Protein AF-0000000085066794 (afdb_homodimer)

Secondary structure (DSSP, 8-state):
--HHHHHHHHHHHHHHHHHHHHHHHHHHHHHHHHHHHHHHHHHHHHHHHHHHHHS-------THHHHTT-/--HHHHHHHHHHHHHHHHHHHHHHHHHHHHHHHHHHHHHHHHHHHHHHHHHHHHS-------THHHHTT-

Organism: Acidithiobacillus ferrooxidans (strain ATCC 23270 / DSM 14882 / CIP 104768 / NCIMB 8455) (NCBI:txid243159)

Foldseek 3Di:
DDPVVVVVVVVVVVVVVVVVVVVVVVVVVVVVVVVVVVVVVVVVVVVVVVVVVPDPPPPCPDPVVVVVVD/DDPVVVVVVVVVVVVVVVVVVVVVVVVVVVVVVVVVVVVVVVVVVVVVVVVVVPDPPPPCPDPVVVVVVD

Sequence (140 aa):
MAITDKMWDALTTVIKMNDKVEALAGTAKSQQEKIENLTGRVIRLETALEIALSRPVTTRTDAAQLELKDMAITDKMWDALTTVIKMNDKVEALAGTAKSQQEKIENLTGRVIRLETALEIALSRPVTTRTDAAQLELKD

Radius of gyration: 32.48 Å; Cα contacts (8 Å, |Δi|>4): 97; chains: 2; bounding box: 27×100×51 Å

Solvent-accessible surface area (backbone atoms only — not comparable to full-atom values): 7718 Å² total; per-residue (Å²): 130,59,74,65,55,58,49,54,51,49,53,53,49,37,54,55,42,51,53,49,36,54,52,37,51,51,48,40,52,53,47,48,53,50,40,53,54,42,50,53,50,40,54,52,40,50,52,52,34,53,57,53,69,67,54,75,69,5,56,63,74,70,69,61,67,64,57,70,70,108,129,59,74,64,56,58,50,56,52,49,53,53,49,39,55,56,41,48,52,50,36,54,52,38,51,52,48,41,52,53,48,50,53,50,41,53,52,41,49,51,50,41,53,52,41,51,51,52,35,53,56,52,70,66,54,76,70,5,57,64,71,70,69,61,67,63,57,71,71,106

Structure (mmCIF, N/CA/C/O backbone):
data_AF-0000000085066794-model_v1
#
loop_
_entity.id
_entity.type
_entity.pdbx_description
1 polymer 'Uncharacterized protein'
#
loop_
_atom_site.group_PDB
_atom_site.id
_atom_site.type_symbol
_atom_site.label_atom_id
_atom_site.label_alt_id
_atom_site.label_comp_id
_atom_site.label_asym_id
_atom_site.label_entity_id
_atom_site.label_seq_id
_atom_site.pdbx_PDB_ins_code
_atom_site.Cartn_x
_atom_site.Cartn_y
_atom_site.Cartn_z
_atom_site.occupancy
_atom_site.B_iso_or_equiv
_atom_site.auth_seq_id
_atom_site.auth_comp_id
_atom_site.auth_asym_id
_atom_site.auth_atom_id
_atom_site.pdbx_PDB_model_num
ATOM 1 N N . MET A 1 1 ? -9.602 -42.938 -16.109 1 59.38 1 MET A N 1
ATOM 2 C CA . MET A 1 1 ? -9.242 -41.875 -17.031 1 59.38 1 MET A CA 1
ATOM 3 C C . MET A 1 1 ? -7.746 -41.875 -17.312 1 59.38 1 MET A C 1
ATOM 5 O O . MET A 1 1 ? -6.938 -42.125 -16.422 1 59.38 1 MET A O 1
ATOM 9 N N . ALA A 1 2 ? -7.277 -42.219 -18.609 1 75.12 2 ALA A N 1
ATOM 10 C CA . ALA A 1 2 ? -5.934 -42.656 -18.969 1 75.12 2 ALA A CA 1
ATOM 11 C C . ALA A 1 2 ? -4.883 -41.656 -18.453 1 75.12 2 ALA A C 1
ATOM 13 O O . ALA A 1 2 ? -5.195 -40.531 -18.156 1 75.12 2 ALA A O 1
ATOM 14 N N . ILE A 1 3 ? -3.848 -42.156 -18.094 1 72.81 3 ILE A N 1
ATOM 15 C CA . ILE A 1 3 ? -2.639 -41.469 -17.656 1 72.81 3 ILE A CA 1
ATOM 16 C C . ILE A 1 3 ? -2.424 -40.188 -18.484 1 72.81 3 ILE A C 1
ATOM 18 O O . ILE A 1 3 ? -1.983 -39.188 -17.953 1 72.81 3 ILE A O 1
ATOM 22 N N . THR A 1 4 ? -2.877 -40.188 -19.734 1 76.56 4 THR A N 1
ATOM 23 C CA . THR A 1 4 ? -2.75 -39.062 -20.641 1 76.56 4 THR A CA 1
ATOM 24 C C . THR A 1 4 ? -3.67 -37.906 -20.219 1 76.56 4 THR A C 1
ATOM 26 O O . THR A 1 4 ? -3.287 -36.75 -20.281 1 76.56 4 THR A O 1
ATOM 29 N N . ASP A 1 5 ? -4.855 -38.219 -19.703 1 79.44 5 ASP A N 1
ATOM 30 C CA . ASP A 1 5 ? -5.809 -37.219 -19.266 1 79.44 5 ASP A CA 1
ATOM 31 C C . ASP A 1 5 ? -5.281 -36.469 -18.031 1 79.44 5 ASP A C 1
ATOM 33 O O . ASP A 1 5 ? -5.426 -35.25 -17.938 1 79.44 5 ASP A O 1
ATOM 37 N N . LYS A 1 6 ? -4.695 -37.188 -17.188 1 77.31 6 LYS A N 1
ATOM 38 C CA . LYS A 1 6 ? -4.156 -36.594 -15.953 1 77.31 6 LYS A CA 1
ATOM 39 C C . LYS A 1 6 ? -2.99 -35.656 -16.266 1 77.31 6 LYS A C 1
ATOM 41 O O . LYS A 1 6 ? -2.846 -34.625 -15.617 1 77.31 6 LYS A O 1
ATOM 46 N N . MET A 1 7 ? -2.271 -36.031 -17.281 1 78.5 7 MET A N 1
ATOM 47 C CA . MET A 1 7 ? -1.143 -35.219 -17.703 1 78.5 7 MET A CA 1
ATOM 48 C C . MET A 1 7 ? -1.625 -33.906 -18.328 1 78.5 7 MET A C 1
ATOM 50 O O . MET A 1 7 ? -1.082 -32.844 -18.031 1 78.5 7 MET A O 1
ATOM 54 N N . TRP A 1 8 ? -2.553 -34.062 -19.188 1 82.56 8 TRP A N 1
ATOM 55 C CA . TRP A 1 8 ? -3.139 -32.875 -19.828 1 82.56 8 TRP A CA 1
ATOM 56 C C . TRP A 1 8 ? -3.742 -31.938 -18.797 1 82.56 8 TRP A C 1
ATOM 58 O O . TRP A 1 8 ? -3.592 -30.719 -18.891 1 82.56 8 TRP A O 1
ATOM 68 N N . ASP A 1 9 ? -4.367 -32.406 -17.75 1 83.25 9 ASP A N 1
ATOM 69 C CA . ASP A 1 9 ? -4.949 -31.625 -16.641 1 83.25 9 ASP A CA 1
ATOM 70 C C . ASP A 1 9 ? -3.871 -30.875 -15.875 1 83.25 9 ASP A C 1
ATOM 72 O O . ASP A 1 9 ? -4.062 -29.703 -15.508 1 83.25 9 ASP A O 1
ATOM 76 N N . ALA A 1 10 ? -2.746 -31.531 -15.664 1 82.38 10 ALA A N 1
ATOM 77 C CA . ALA A 1 10 ? -1.636 -30.906 -14.953 1 82.38 10 ALA A CA 1
ATOM 78 C C . ALA A 1 10 ? -1.077 -29.734 -15.734 1 82.38 10 ALA A C 1
ATOM 80 O O . ALA A 1 10 ? -0.814 -28.672 -15.164 1 82.38 10 ALA A O 1
ATOM 81 N N . LEU A 1 11 ? -1.032 -29.891 -16.984 1 82.94 11 LEU A N 1
ATOM 82 C CA . LEU A 1 11 ? -0.525 -28.828 -17.844 1 82.94 11 LEU A CA 1
ATOM 83 C C . LEU A 1 11 ? -1.465 -27.625 -17.844 1 82.94 11 LEU A C 1
ATOM 85 O O . LEU A 1 11 ? -1.017 -26.484 -17.719 1 82.94 11 LEU A O 1
ATOM 89 N N . THR A 1 12 ? -2.691 -27.859 -17.922 1 86.69 12 THR A N 1
ATOM 90 C CA . THR A 1 12 ? -3.701 -26.797 -17.875 1 86.69 12 THR A CA 1
ATOM 91 C C . THR A 1 12 ? -3.652 -26.062 -16.531 1 86.69 12 THR A C 1
ATOM 93 O O . THR A 1 12 ? -3.75 -24.828 -16.5 1 86.69 12 THR A O 1
ATOM 96 N N . THR A 1 13 ? -3.418 -26.812 -15.469 1 85.5 13 THR A N 1
ATOM 97 C CA . THR A 1 13 ? -3.311 -26.219 -14.133 1 85.5 13 THR A CA 1
ATOM 98 C C . THR A 1 13 ? -2.09 -25.312 -14.039 1 85.5 13 THR A C 1
ATOM 100 O O . THR A 1 13 ? -2.166 -24.219 -13.484 1 85.5 13 THR A O 1
ATOM 103 N N . VAL A 1 14 ? -1.022 -25.688 -14.648 1 85.31 14 VAL A N 1
ATOM 104 C CA . VAL A 1 14 ? 0.197 -24.891 -14.648 1 85.31 14 VAL A CA 1
ATOM 105 C C . VAL A 1 14 ? -0.064 -23.547 -15.328 1 85.31 14 VAL A C 1
ATOM 107 O O . VAL A 1 14 ? 0.36 -22.5 -14.836 1 85.31 14 VAL A O 1
ATOM 110 N N . ILE A 1 15 ? -0.751 -23.562 -16.438 1 89.62 15 ILE A N 1
ATOM 111 C CA . ILE A 1 15 ? -1.049 -22.359 -17.188 1 89.62 15 ILE A CA 1
ATOM 112 C C . ILE A 1 15 ? -1.909 -21.406 -16.359 1 89.62 15 ILE A C 1
ATOM 114 O O . ILE A 1 15 ? -1.619 -20.219 -16.266 1 89.62 15 ILE A O 1
ATOM 118 N N . LYS A 1 16 ? -2.902 -22 -15.695 1 91 16 LYS A N 1
ATOM 119 C CA . LYS A 1 16 ? -3.797 -21.203 -14.867 1 91 16 LYS A CA 1
ATOM 120 C C . LYS A 1 16 ? -3.047 -20.578 -13.688 1 91 16 LYS A C 1
ATOM 122 O O . LYS A 1 16 ? -3.281 -19.422 -13.344 1 91 16 LYS A O 1
ATOM 127 N N . MET A 1 17 ? -2.176 -21.328 -13.133 1 89.19 17 MET A N 1
ATOM 128 C CA . MET A 1 17 ? -1.393 -20.844 -12 1 89.19 17 MET A CA 1
ATOM 129 C C . MET A 1 17 ? -0.421 -19.75 -12.43 1 89.19 17 MET A C 1
ATOM 131 O O . MET A 1 17 ? -0.216 -18.766 -11.711 1 89.19 17 MET A O 1
ATOM 135 N N . ASN A 1 18 ? 0.167 -19.984 -13.531 1 90.56 18 ASN A N 1
ATOM 136 C CA . ASN A 1 18 ? 1.021 -18.938 -14.078 1 90.56 18 ASN A CA 1
ATOM 137 C C . ASN A 1 18 ? 0.258 -17.625 -14.242 1 90.56 18 ASN A C 1
ATOM 139 O O . ASN A 1 18 ? 0.763 -16.562 -13.891 1 90.56 18 ASN A O 1
ATOM 143 N N . ASP A 1 19 ? -0.892 -17.656 -14.758 1 93.06 19 ASP A N 1
ATOM 144 C CA . ASP A 1 19 ? -1.737 -16.484 -14.914 1 93.06 19 ASP A CA 1
ATOM 145 C C . ASP A 1 19 ? -2.008 -15.812 -13.57 1 93.06 19 ASP A C 1
ATOM 147 O O . ASP A 1 19 ? -1.978 -14.586 -13.461 1 93.06 19 ASP A O 1
ATOM 151 N N . LYS A 1 20 ? -2.277 -16.609 -12.57 1 94.19 20 LYS A N 1
ATOM 152 C CA . LYS A 1 20 ? -2.547 -16.109 -11.234 1 94.19 20 LYS A CA 1
ATOM 153 C C . LYS A 1 20 ? -1.312 -15.422 -10.648 1 94.19 20 LYS A C 1
ATOM 155 O O . LYS A 1 20 ? -1.416 -14.352 -10.039 1 94.19 20 LYS A O 1
ATOM 160 N N . VAL A 1 21 ? -0.205 -16 -10.859 1 96.12 21 VAL A N 1
ATOM 161 C CA . VAL A 1 21 ? 1.051 -15.43 -10.391 1 96.12 21 VAL A CA 1
ATOM 162 C C . VAL A 1 21 ? 1.269 -14.062 -11.039 1 96.12 21 VAL A C 1
ATOM 164 O O . VAL A 1 21 ? 1.62 -13.094 -10.359 1 96.12 21 VAL A O 1
ATOM 167 N N . GLU A 1 22 ? 1.096 -13.977 -12.352 1 95.38 22 GLU A N 1
ATOM 168 C CA . GLU A 1 22 ? 1.272 -12.719 -13.07 1 95.38 22 GLU A CA 1
ATOM 169 C C . GLU A 1 22 ? 0.296 -11.656 -12.57 1 95.38 22 GLU A C 1
ATOM 171 O O . GLU A 1 22 ? 0.674 -10.5 -12.375 1 95.38 22 GLU A O 1
ATOM 176 N N . ALA A 1 23 ? -0.908 -11.992 -12.266 1 96.62 23 ALA A N 1
ATOM 177 C CA . ALA A 1 23 ? -1.925 -11.07 -11.773 1 96.62 23 ALA A CA 1
ATOM 178 C C . ALA A 1 23 ? -1.572 -10.562 -10.375 1 96.62 23 ALA A C 1
ATOM 180 O O . ALA A 1 23 ? -1.635 -9.359 -10.109 1 96.62 23 ALA A O 1
ATOM 181 N N . LEU A 1 24 ? -1.125 -11.422 -9.547 1 97.56 24 LEU A N 1
ATOM 182 C CA . LEU A 1 24 ? -0.776 -11.055 -8.18 1 97.56 24 LEU A CA 1
ATOM 183 C C . LEU A 1 24 ? 0.484 -10.195 -8.148 1 97.56 24 LEU A C 1
ATOM 185 O O . LEU A 1 24 ? 0.592 -9.273 -7.34 1 97.56 24 LEU A O 1
ATOM 189 N N . ALA A 1 25 ? 1.355 -10.609 -9.008 1 96.94 25 ALA A N 1
ATOM 190 C CA . ALA A 1 25 ? 2.562 -9.789 -9.117 1 96.94 25 ALA A CA 1
ATOM 191 C C . ALA A 1 25 ? 2.227 -8.367 -9.562 1 96.94 25 ALA A C 1
ATOM 193 O O . ALA A 1 25 ? 2.785 -7.402 -9.039 1 96.94 25 ALA A O 1
ATOM 194 N N . GLY A 1 26 ? 1.38 -8.258 -10.5 1 97.88 26 GLY A N 1
ATOM 195 C CA . GLY A 1 26 ? 0.885 -6.949 -10.898 1 97.88 26 GLY A CA 1
ATOM 196 C C . GLY A 1 26 ? 0.201 -6.199 -9.773 1 97.88 26 GLY A C 1
ATOM 197 O O . GLY A 1 26 ? 0.432 -5 -9.594 1 97.88 26 GLY A O 1
ATOM 198 N N . THR A 1 27 ? -0.599 -6.855 -9.055 1 98.19 27 THR A N 1
ATOM 199 C CA . THR A 1 27 ? -1.276 -6.27 -7.906 1 98.19 27 THR A CA 1
ATOM 200 C C . THR A 1 27 ? -0.264 -5.77 -6.875 1 98.19 27 THR A C 1
ATOM 202 O O . THR A 1 27 ? -0.366 -4.641 -6.395 1 98.19 27 THR A O 1
ATOM 205 N N . ALA A 1 28 ? 0.675 -6.637 -6.582 1 97.88 28 ALA A N 1
ATOM 206 C CA . ALA A 1 28 ? 1.701 -6.273 -5.609 1 97.88 28 ALA A CA 1
ATOM 207 C C . ALA A 1 28 ? 2.443 -5.012 -6.043 1 97.88 28 ALA A C 1
ATOM 209 O O . ALA A 1 28 ? 2.715 -4.129 -5.223 1 97.88 28 ALA A O 1
ATOM 210 N N . LYS A 1 29 ? 2.729 -4.91 -7.262 1 98.25 29 LYS A N 1
ATOM 211 C CA . LYS A 1 29 ? 3.414 -3.736 -7.797 1 98.25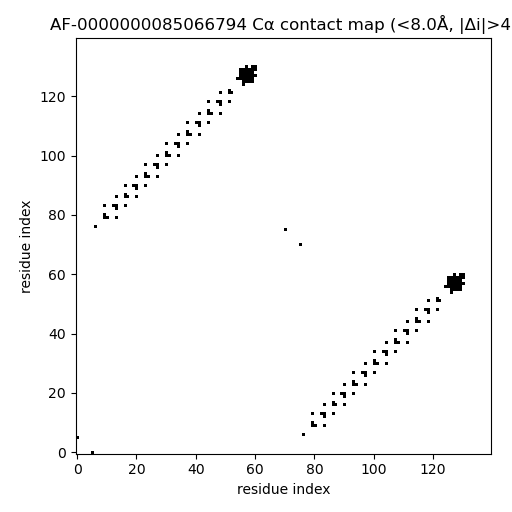 29 LYS A CA 1
ATOM 212 C C . LYS A 1 29 ? 2.553 -2.484 -7.652 1 98.25 29 LYS A C 1
ATOM 214 O O . LYS A 1 29 ? 3.035 -1.438 -7.215 1 98.25 29 LYS A O 1
ATOM 219 N N . SER A 1 30 ? 1.336 -2.549 -7.98 1 98.69 30 SER A N 1
ATOM 220 C CA . SER A 1 30 ? 0.415 -1.42 -7.895 1 98.69 30 SER A CA 1
ATOM 221 C C . SER A 1 30 ? 0.215 -0.978 -6.449 1 98.69 30 SER A C 1
ATOM 223 O O . SER A 1 30 ? 0.165 0.22 -6.16 1 98.69 30 SER A O 1
ATOM 225 N N . GLN A 1 31 ? 0.107 -1.935 -5.598 1 98.75 31 GLN A N 1
ATOM 226 C CA . GLN A 1 31 ? -0.064 -1.619 -4.184 1 98.75 31 GLN A CA 1
ATOM 227 C C . GLN A 1 31 ? 1.188 -0.96 -3.609 1 98.75 31 GLN A C 1
ATOM 229 O O . GLN A 1 31 ? 1.095 -0.051 -2.783 1 98.75 31 GLN A O 1
ATOM 234 N N . GLN A 1 32 ? 2.275 -1.422 -4.055 1 98.69 32 GLN A N 1
ATOM 235 C CA . GLN A 1 32 ? 3.516 -0.78 -3.631 1 98.69 32 GLN A CA 1
ATOM 236 C C . GLN A 1 32 ? 3.557 0.681 -4.07 1 98.69 32 GLN A C 1
ATOM 238 O O . GLN A 1 32 ? 3.988 1.551 -3.309 1 98.69 32 GLN A O 1
ATOM 243 N N . GLU A 1 33 ? 3.211 1.035 -5.238 1 98.81 33 GLU A N 1
ATOM 244 C CA . GLU A 1 33 ? 3.129 2.41 -5.719 1 98.81 33 GLU A CA 1
ATOM 245 C C . GLU A 1 33 ? 2.186 3.244 -4.859 1 98.81 33 GLU A C 1
ATOM 247 O O . GLU A 1 33 ? 2.492 4.391 -4.523 1 98.81 33 GLU A O 1
ATOM 252 N N . LYS A 1 34 ? 1.077 2.678 -4.496 1 98.88 34 LYS A N 1
ATOM 253 C CA . LYS A 1 34 ? 0.116 3.357 -3.631 1 98.88 34 LYS A CA 1
ATOM 254 C C . LYS A 1 34 ? 0.716 3.639 -2.258 1 98.88 34 LYS A C 1
ATOM 256 O O . LYS A 1 34 ? 0.525 4.723 -1.7 1 98.88 34 LYS A O 1
ATOM 261 N N . ILE A 1 35 ? 1.38 2.678 -1.678 1 98.94 35 ILE A N 1
ATOM 262 C CA . ILE A 1 35 ? 2.047 2.84 -0.391 1 98.94 35 ILE A CA 1
ATOM 263 C C . ILE A 1 35 ? 3.035 4.004 -0.466 1 98.94 35 ILE A C 1
ATOM 265 O O . ILE A 1 35 ? 3.082 4.844 0.433 1 98.94 35 ILE A O 1
ATOM 269 N N . GLU A 1 36 ? 3.811 4.039 -1.512 1 98.88 36 GLU A N 1
ATOM 270 C CA . GLU A 1 36 ? 4.797 5.105 -1.676 1 98.88 36 GLU A CA 1
ATOM 271 C C . GLU A 1 36 ? 4.121 6.469 -1.779 1 98.88 36 GLU A C 1
ATOM 273 O O . GLU A 1 36 ? 4.562 7.438 -1.154 1 98.88 36 GLU A O 1
ATOM 278 N N . ASN A 1 37 ? 3.109 6.586 -2.533 1 98.88 37 ASN A N 1
ATOM 279 C CA . ASN A 1 37 ? 2.363 7.832 -2.664 1 98.88 37 ASN A CA 1
ATOM 280 C C . ASN A 1 37 ? 1.785 8.281 -1.325 1 98.88 37 ASN A C 1
ATOM 282 O O . ASN A 1 37 ? 1.913 9.453 -0.949 1 98.88 37 ASN A O 1
ATOM 286 N N . LEU A 1 38 ? 1.229 7.379 -0.582 1 98.88 38 LEU A N 1
ATOM 287 C CA . LEU A 1 38 ? 0.644 7.684 0.72 1 98.88 38 LEU A CA 1
ATOM 288 C C . LEU A 1 38 ? 1.719 8.109 1.713 1 98.88 38 LEU A C 1
ATOM 290 O O . LEU A 1 38 ? 1.508 9.031 2.504 1 98.88 38 LEU A O 1
ATOM 294 N N . THR A 1 39 ? 2.779 7.4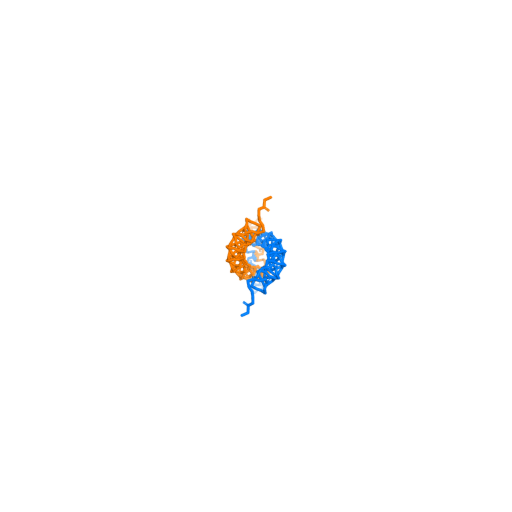45 1.628 1 98.88 39 THR A N 1
ATOM 295 C CA . THR A 1 39 ? 3.895 7.812 2.492 1 98.88 39 THR A CA 1
ATOM 296 C C . THR A 1 39 ? 4.363 9.234 2.197 1 98.88 39 THR A C 1
ATOM 298 O O . THR A 1 39 ? 4.629 10.008 3.117 1 98.88 39 THR A O 1
ATOM 301 N N . GLY A 1 40 ? 4.492 9.586 0.936 1 98.88 40 GLY A N 1
ATOM 302 C CA . GLY A 1 40 ? 4.805 10.953 0.56 1 98.88 40 GLY A CA 1
ATOM 303 C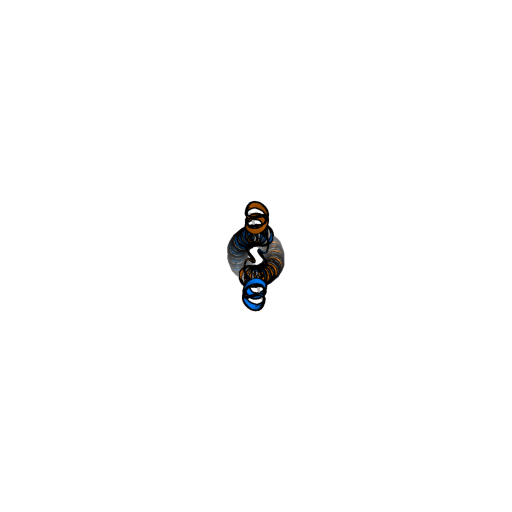 C . GLY A 1 40 ? 3.805 11.961 1.096 1 98.88 40 GLY A C 1
ATOM 304 O O . GLY A 1 40 ? 4.188 13.023 1.589 1 98.88 40 GLY A O 1
ATOM 305 N N . ARG A 1 41 ? 2.594 11.664 1.027 1 98.94 41 ARG A N 1
ATOM 306 C CA . ARG A 1 41 ? 1.545 12.531 1.547 1 98.94 41 ARG A CA 1
ATOM 307 C C . ARG A 1 41 ? 1.671 12.703 3.057 1 98.94 41 ARG A C 1
ATOM 309 O O . ARG A 1 41 ? 1.526 13.812 3.578 1 98.94 41 ARG A O 1
ATOM 316 N N . VAL A 1 42 ? 1.918 11.664 3.752 1 98.88 42 VAL A N 1
ATOM 317 C CA . VAL A 1 42 ? 2.1 11.695 5.199 1 98.88 42 VAL A CA 1
ATOM 318 C C . VAL A 1 42 ? 3.246 12.641 5.559 1 98.88 42 VAL A C 1
ATOM 320 O O . VAL A 1 42 ? 3.09 13.516 6.406 1 98.88 42 VAL A O 1
ATOM 323 N N . ILE A 1 43 ? 4.281 12.531 4.902 1 98.94 43 ILE A N 1
ATOM 324 C CA . ILE A 1 43 ? 5.461 13.344 5.176 1 98.94 43 ILE A CA 1
ATOM 325 C C . ILE A 1 43 ? 5.137 14.82 4.938 1 98.94 43 ILE A C 1
ATOM 327 O O . ILE A 1 43 ? 5.48 15.68 5.754 1 98.94 43 ILE A O 1
ATOM 331 N N . ARG A 1 44 ? 4.512 15.133 3.922 1 98.75 44 ARG A N 1
ATOM 332 C CA . ARG A 1 44 ? 4.141 16.5 3.584 1 98.75 44 ARG A CA 1
ATOM 333 C C . ARG A 1 44 ? 3.172 17.078 4.613 1 98.75 44 ARG A C 1
ATOM 335 O O . ARG A 1 44 ? 3.322 18.219 5.039 1 98.75 44 ARG A O 1
ATOM 342 N N . LEU A 1 45 ? 2.287 16.25 4.984 1 98.75 45 LEU A N 1
ATOM 343 C CA . LEU A 1 45 ? 1.294 16.688 5.957 1 98.75 45 LEU A CA 1
ATOM 344 C C . LEU A 1 45 ? 1.927 16.859 7.332 1 98.75 45 LEU A C 1
ATOM 346 O O . LEU A 1 45 ? 1.598 17.812 8.055 1 98.75 45 LEU A O 1
ATOM 350 N N . GLU A 1 46 ? 2.732 16 7.652 1 98.44 46 GLU A N 1
ATOM 351 C CA . GLU A 1 46 ? 3.465 16.141 8.906 1 98.44 46 GLU A CA 1
ATOM 352 C C . GLU A 1 46 ? 4.289 17.422 8.93 1 98.44 46 GLU A C 1
ATOM 354 O O . GLU A 1 46 ? 4.266 18.172 9.914 1 98.44 46 GLU A O 1
ATOM 359 N N . THR A 1 47 ? 4.992 17.734 7.941 1 98.38 47 THR A N 1
ATOM 360 C CA . THR A 1 47 ? 5.789 18.953 7.816 1 98.38 47 THR A CA 1
ATOM 361 C C . THR A 1 47 ? 4.898 20.203 7.895 1 98.38 47 THR A C 1
ATOM 363 O O . THR A 1 47 ? 5.203 21.141 8.633 1 98.38 47 THR A O 1
ATOM 366 N N . ALA A 1 48 ? 3.854 20.172 7.176 1 97.38 48 ALA A N 1
ATOM 367 C CA . ALA A 1 48 ? 2.908 21.281 7.188 1 97.38 48 ALA A CA 1
ATOM 368 C C . ALA A 1 48 ? 2.334 21.5 8.586 1 97.38 48 ALA A C 1
ATOM 370 O O . ALA A 1 48 ? 2.188 22.641 9.031 1 97.38 48 ALA A O 1
ATOM 371 N N . LEU A 1 49 ? 2.023 20.453 9.211 1 97.06 49 LEU A N 1
ATOM 372 C CA . LEU A 1 49 ? 1.467 20.531 10.555 1 97.06 49 LEU A CA 1
ATOM 373 C C . LEU A 1 49 ? 2.502 21.062 11.539 1 97.06 49 LEU A C 1
ATOM 375 O O . LEU A 1 49 ? 2.186 21.906 12.383 1 97.06 49 LEU A O 1
ATOM 379 N N . GLU A 1 50 ? 3.641 20.594 11.43 1 96 50 GLU A N 1
ATOM 380 C CA . GLU A 1 50 ? 4.727 21.094 12.266 1 96 50 GLU A CA 1
ATOM 381 C C . GLU A 1 50 ? 4.914 22.609 12.086 1 96 50 GLU A C 1
ATOM 383 O O . GLU A 1 50 ? 5.039 23.344 13.062 1 96 50 GLU A O 1
ATOM 388 N N . ILE A 1 51 ? 4.898 23.094 10.93 1 93.62 51 ILE A N 1
ATOM 389 C CA . ILE A 1 51 ? 5.031 24.516 10.617 1 93.62 51 ILE A CA 1
ATOM 390 C C . ILE A 1 51 ? 3.844 25.281 11.188 1 93.62 51 ILE A C 1
ATOM 392 O O . ILE A 1 51 ? 4.02 26.328 11.836 1 93.62 51 ILE A O 1
ATOM 396 N N . ALA A 1 52 ? 2.705 24.781 11.07 1 89.38 52 ALA A N 1
ATOM 397 C CA . ALA A 1 52 ? 1.494 25.422 11.562 1 89.38 52 ALA A CA 1
ATOM 398 C C . ALA A 1 52 ? 1.514 25.547 13.086 1 89.38 52 ALA A C 1
ATOM 400 O O . ALA A 1 52 ? 1.056 26.547 13.641 1 89.38 52 ALA A O 1
ATOM 401 N N . LEU A 1 53 ? 2.031 24.594 13.719 1 89.25 53 LEU A N 1
ATOM 402 C CA . LEU A 1 53 ? 2.029 24.562 15.18 1 89.25 53 LEU A CA 1
ATOM 403 C C . LEU A 1 53 ? 3.182 25.375 15.75 1 89.25 53 LEU A C 1
ATOM 405 O O . LEU A 1 53 ? 3.176 25.734 16.938 1 89.25 53 LEU A O 1
ATOM 409 N N . SER A 1 54 ? 4.07 25.797 15.008 1 87.38 54 SER A N 1
ATOM 410 C CA . SER A 1 54 ? 5.223 26.578 15.453 1 87.38 54 SER A CA 1
ATOM 411 C C . SER A 1 54 ? 4.949 28.078 15.352 1 87.38 54 SER A C 1
ATOM 413 O O . SER A 1 54 ? 5.73 28.891 15.852 1 87.38 54 SER A O 1
ATOM 415 N N . ARG A 1 55 ? 3.99 28.594 14.75 1 74.69 55 ARG A N 1
ATOM 416 C CA . ARG A 1 55 ? 3.637 30 14.648 1 74.69 55 ARG A CA 1
ATOM 417 C C . ARG A 1 55 ? 3.021 30.5 15.953 1 74.69 55 ARG A C 1
ATOM 419 O O . ARG A 1 55 ? 2.158 29.828 16.531 1 74.69 55 ARG A O 1
ATOM 426 N N . PRO A 1 56 ? 3.646 31.594 16.672 1 62.09 56 PRO A N 1
ATOM 427 C CA . PRO A 1 56 ? 3.064 32.156 17.891 1 62.09 56 PRO A CA 1
ATOM 428 C C . PRO A 1 56 ? 1.589 32.5 17.734 1 62.09 56 PRO A C 1
ATOM 430 O O . PRO A 1 56 ? 1.168 32.938 16.656 1 62.09 56 PRO A O 1
ATOM 433 N N . VAL A 1 57 ? 0.757 31.766 18.438 1 54.5 57 VAL A N 1
ATOM 434 C CA . VAL A 1 57 ? -0.657 32.125 18.484 1 54.5 57 VAL A CA 1
ATOM 435 C C . VAL A 1 57 ? -0.809 33.594 18.906 1 54.5 57 VAL A C 1
ATOM 437 O O . VAL A 1 57 ? -0.25 34 19.922 1 54.5 57 VAL A O 1
ATOM 440 N N . THR A 1 58 ? -0.705 34.562 18.047 1 51.34 58 THR A N 1
ATOM 441 C CA . THR A 1 58 ? -0.932 35.969 18.422 1 51.34 58 THR A CA 1
ATOM 442 C C . THR A 1 58 ? -2.359 36.156 18.922 1 51.34 58 THR A C 1
ATOM 444 O O . THR A 1 58 ? -3.318 35.781 18.25 1 51.34 58 THR A O 1
ATOM 447 N N . THR A 1 59 ? -2.486 35.906 20.156 1 49.28 59 THR A N 1
ATOM 448 C CA . THR A 1 59 ? -3.754 36.281 20.781 1 49.28 59 THR A CA 1
ATOM 449 C C . THR A 1 59 ? -4.082 37.75 20.531 1 49.28 59 THR A C 1
ATOM 451 O O . THR A 1 59 ? -3.273 38.625 20.828 1 49.28 59 THR A O 1
ATOM 454 N N . ARG A 1 60 ? -4.805 38 19.531 1 51.31 60 ARG A N 1
ATOM 455 C CA . ARG A 1 60 ? -5.328 39.344 19.344 1 51.31 60 ARG A CA 1
ATOM 456 C C . ARG A 1 60 ? -5.898 39.906 20.641 1 51.31 60 ARG A C 1
ATOM 458 O O . ARG A 1 60 ? -6.961 39.469 21.094 1 51.31 60 ARG A O 1
ATOM 465 N N . THR A 1 61 ? -5.215 40.031 21.672 1 47.06 61 THR A N 1
ATOM 466 C CA . THR A 1 61 ? -5.68 40.812 22.797 1 47.06 61 THR A CA 1
ATOM 467 C C . THR A 1 61 ? -6.207 42.156 22.328 1 47.06 61 THR A C 1
ATOM 469 O O . THR A 1 61 ? -5.445 43 21.812 1 47.06 61 THR A O 1
ATOM 472 N N . ASP A 1 62 ? -7.262 42.25 21.734 1 43.28 62 ASP A N 1
ATOM 473 C CA . ASP A 1 62 ? -8.07 43.375 21.297 1 43.28 62 ASP A CA 1
ATOM 474 C C . ASP A 1 62 ? -7.902 44.562 22.234 1 43.28 62 ASP A C 1
ATOM 476 O O . ASP A 1 62 ? -7.953 44.406 23.469 1 43.28 62 ASP A O 1
ATOM 480 N N . ALA A 1 63 ? -7.398 45.812 21.828 1 47.91 63 ALA A N 1
ATOM 481 C CA . ALA A 1 63 ? -7.402 47.25 22.094 1 47.91 63 ALA A CA 1
ATOM 482 C C . ALA A 1 63 ? -8.75 47.688 22.656 1 47.91 63 ALA A C 1
ATOM 484 O O . ALA A 1 63 ? -9 48.906 22.781 1 47.91 63 ALA A O 1
ATOM 485 N N . ALA A 1 64 ? -9.57 46.969 22.828 1 46.75 64 ALA A N 1
ATOM 486 C CA . ALA A 1 64 ? -10.867 47.375 23.375 1 46.75 64 ALA A CA 1
ATOM 487 C C . ALA A 1 64 ? -10.719 47.875 24.812 1 46.75 64 ALA A C 1
ATOM 489 O O . ALA A 1 64 ? -11.672 48.406 25.375 1 46.75 64 ALA A O 1
ATOM 490 N N . GLN A 1 65 ? -9.797 47.5 25.453 1 48.88 65 GLN A N 1
ATOM 491 C CA . GLN A 1 65 ? -9.695 48.062 26.797 1 48.88 65 GLN A CA 1
ATOM 492 C C . GLN A 1 65 ? -9.328 49.531 26.75 1 48.88 65 GLN A C 1
ATOM 494 O O . GLN A 1 65 ? -9.398 50.219 27.766 1 48.88 65 GLN A O 1
ATOM 499 N N . LEU A 1 66 ? -8.594 49.875 25.75 1 47.72 66 LEU A N 1
ATOM 500 C CA . LEU A 1 66 ? -8.266 51.281 25.672 1 47.72 66 LEU A CA 1
ATOM 501 C C . LEU A 1 66 ? -9.5 52.125 25.328 1 47.72 66 LEU A C 1
ATOM 503 O O . LEU A 1 66 ? -9.492 53.344 25.484 1 47.72 66 LEU A O 1
ATOM 507 N N . GLU A 1 67 ? -10.406 51.531 24.609 1 50.38 67 GLU A N 1
ATOM 508 C CA . GLU A 1 67 ? -11.57 52.344 24.297 1 50.38 67 GLU A CA 1
ATOM 509 C C . GLU A 1 67 ? -12.453 52.562 25.531 1 50.38 67 GLU A C 1
ATOM 511 O O . GLU A 1 67 ? -13.266 53.469 25.562 1 50.38 67 GLU A O 1
ATOM 516 N N . LEU A 1 68 ? -12.539 51.656 26.359 1 54.94 68 LEU A N 1
ATOM 517 C CA . LEU A 1 68 ? -13.422 51.906 27.484 1 54.94 68 LEU A CA 1
ATOM 518 C C . LEU A 1 68 ? -12.844 52.969 28.422 1 54.94 68 LEU A C 1
ATOM 520 O O . LEU A 1 68 ? -13.5 53.375 29.375 1 54.94 68 LEU A O 1
ATOM 524 N N . LYS A 1 69 ? -11.562 53.125 28.281 1 52.25 69 LYS A N 1
ATOM 525 C CA . LYS A 1 69 ? -11.062 54.094 29.234 1 52.25 69 LYS A CA 1
ATOM 526 C C . LYS A 1 69 ? -11.18 55.531 28.688 1 52.25 69 LYS A C 1
ATOM 528 O O . LYS A 1 69 ? -10.867 56.5 29.391 1 52.25 69 LYS A O 1
ATOM 533 N N . ASP A 1 70 ? -11.57 55.906 27.375 1 39.53 70 ASP A N 1
ATOM 534 C CA . ASP A 1 70 ? -11.867 57.312 27.094 1 39.53 70 ASP A CA 1
ATOM 535 C C . ASP A 1 70 ? -13.336 57.656 27.375 1 39.53 70 ASP A C 1
ATOM 537 O O . ASP A 1 70 ? -14.219 56.844 27.078 1 39.53 70 ASP A O 1
ATOM 541 N N . MET B 1 1 ? 14.125 -38.062 -23.469 1 59.5 1 MET B N 1
ATOM 542 C CA . MET B 1 1 ? 13.703 -38.188 -22.078 1 59.5 1 MET B CA 1
ATOM 543 C C . MET B 1 1 ? 12.25 -38.656 -21.984 1 59.5 1 MET B C 1
ATOM 545 O O . MET B 1 1 ? 11.422 -38.25 -22.797 1 59.5 1 MET B O 1
ATOM 549 N N . ALA B 1 2 ? 11.969 -39.906 -21.375 1 75.06 2 ALA B N 1
ATOM 550 C CA . ALA B 1 2 ? 10.695 -40.594 -21.5 1 75.06 2 ALA B CA 1
ATOM 551 C C . ALA B 1 2 ? 9.531 -39.688 -21.094 1 75.06 2 ALA B C 1
ATOM 553 O O . ALA B 1 2 ? 9.727 -38.719 -20.375 1 75.06 2 ALA B O 1
ATOM 554 N N . ILE B 1 3 ? 8.547 -39.781 -21.734 1 73.5 3 ILE B N 1
ATOM 555 C CA . ILE B 1 3 ? 7.27 -39.125 -21.516 1 73.5 3 ILE B CA 1
ATOM 556 C C . ILE B 1 3 ? 6.984 -39.031 -20.016 1 73.5 3 ILE B C 1
ATOM 558 O O . ILE B 1 3 ? 6.43 -38.031 -19.547 1 73.5 3 ILE B O 1
ATOM 562 N N . THR B 1 4 ? 7.5 -39.969 -19.219 1 77.19 4 THR B N 1
ATOM 563 C CA . THR B 1 4 ? 7.312 -40 -17.766 1 77.19 4 THR B CA 1
ATOM 564 C C . THR B 1 4 ? 8.102 -38.875 -17.094 1 77.19 4 THR B C 1
ATOM 566 O O . THR B 1 4 ? 7.617 -38.25 -16.156 1 77.19 4 THR B O 1
ATOM 569 N N . ASP B 1 5 ? 9.273 -38.562 -17.594 1 79.19 5 ASP B N 1
ATOM 570 C CA . ASP B 1 5 ? 10.109 -37.5 -17.031 1 79.19 5 ASP B CA 1
ATOM 571 C C . ASP B 1 5 ? 9.461 -36.125 -17.234 1 79.19 5 ASP B C 1
ATOM 573 O O . ASP B 1 5 ? 9.484 -35.281 -16.328 1 79.19 5 ASP B O 1
ATOM 577 N N . LYS B 1 6 ? 8.906 -35.969 -18.344 1 77.06 6 LYS B N 1
ATOM 578 C CA . LYS B 1 6 ? 8.258 -34.688 -18.672 1 77.06 6 LYS B CA 1
ATOM 579 C C . LYS B 1 6 ? 7.023 -34.469 -17.797 1 77.06 6 LYS B C 1
ATOM 581 O O . LYS B 1 6 ? 6.75 -33.344 -17.375 1 77.06 6 LYS B O 1
ATOM 586 N N . MET B 1 7 ? 6.398 -35.562 -17.484 1 78.25 7 MET B N 1
ATOM 587 C CA . MET B 1 7 ? 5.211 -35.5 -16.641 1 78.25 7 MET B CA 1
ATOM 588 C C . MET B 1 7 ? 5.59 -35.156 -15.203 1 78.25 7 MET B C 1
ATOM 590 O O . MET B 1 7 ? 4.93 -34.312 -14.57 1 78.25 7 MET B O 1
ATOM 594 N N . TRP B 1 8 ? 6.578 -35.844 -14.742 1 82.44 8 TRP B N 1
ATOM 595 C CA . TRP B 1 8 ? 7.07 -35.562 -13.398 1 82.44 8 TRP B CA 1
ATOM 596 C C . TRP B 1 8 ? 7.535 -34.125 -13.273 1 82.44 8 TRP B C 1
ATOM 598 O O . TRP B 1 8 ? 7.27 -33.469 -12.266 1 82.44 8 TRP B O 1
ATOM 608 N N . ASP B 1 9 ? 8.148 -33.5 -14.242 1 82.94 9 ASP B N 1
ATOM 609 C CA . ASP B 1 9 ? 8.609 -32.125 -14.289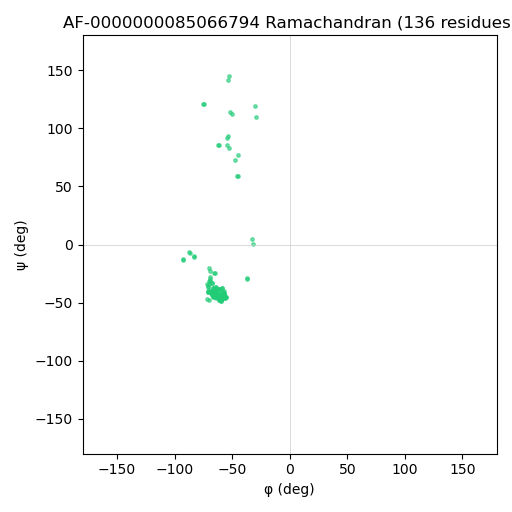 1 82.94 9 ASP B CA 1
ATOM 610 C C . ASP B 1 9 ? 7.434 -31.156 -14.227 1 82.94 9 ASP B C 1
ATOM 612 O O . ASP B 1 9 ? 7.496 -30.141 -13.531 1 82.94 9 ASP B O 1
ATOM 616 N N . ALA B 1 10 ? 6.367 -31.484 -14.938 1 82.25 10 ALA B N 1
ATOM 617 C CA . ALA B 1 10 ? 5.176 -30.641 -14.938 1 82.25 10 ALA B CA 1
ATOM 618 C C . ALA B 1 10 ? 4.539 -30.578 -13.555 1 82.25 10 ALA B C 1
ATOM 620 O O . ALA B 1 10 ? 4.148 -29.516 -13.086 1 82.25 10 ALA B O 1
ATOM 621 N N . LEU B 1 11 ? 4.555 -31.672 -12.914 1 83.12 11 LEU B N 1
ATOM 622 C CA . LEU B 1 11 ? 3.984 -31.75 -11.57 1 83.12 11 LEU B CA 1
ATOM 623 C C . LEU B 1 11 ? 4.805 -30.922 -10.586 1 83.12 11 LEU B C 1
ATOM 625 O O . LEU B 1 11 ? 4.246 -30.172 -9.781 1 83.12 11 LEU B O 1
ATOM 629 N N . THR B 1 12 ? 6.051 -31.016 -10.656 1 86.62 12 THR B N 1
ATOM 630 C CA . THR B 1 12 ? 6.953 -30.25 -9.805 1 86.62 12 THR B CA 1
ATOM 631 C C . THR B 1 12 ? 6.781 -28.75 -10.047 1 86.62 12 THR B C 1
ATOM 633 O O . THR B 1 12 ? 6.77 -27.953 -9.102 1 86.62 12 THR B O 1
ATOM 636 N N . THR B 1 13 ? 6.574 -28.375 -11.297 1 85.31 13 THR B N 1
ATOM 637 C CA . THR B 1 13 ? 6.35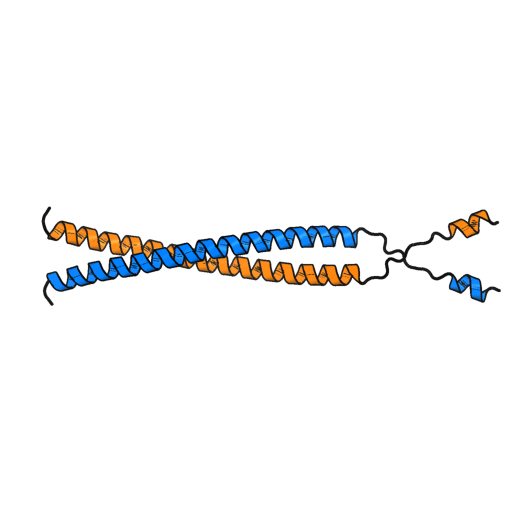2 -26.984 -11.664 1 85.31 13 THR B CA 1
ATOM 638 C C . THR B 1 13 ? 5.051 -26.469 -11.062 1 85.31 13 THR B C 1
ATOM 640 O O . THR B 1 13 ? 5.004 -25.344 -10.531 1 85.31 13 THR B O 1
ATOM 643 N N . VAL B 1 14 ? 4.051 -27.25 -11.031 1 85.5 14 VAL B N 1
ATOM 644 C CA . VAL B 1 14 ? 2.766 -26.875 -10.461 1 85.5 14 VAL B CA 1
ATOM 645 C C . VAL B 1 14 ? 2.936 -26.562 -8.969 1 85.5 14 VAL B C 1
ATOM 647 O O . VAL B 1 14 ? 2.395 -25.578 -8.469 1 85.5 14 VAL B O 1
ATOM 650 N N . ILE B 1 15 ? 3.67 -27.375 -8.266 1 89.62 15 ILE B N 1
ATOM 651 C CA . ILE B 1 15 ? 3.887 -27.219 -6.832 1 89.62 15 ILE B CA 1
ATOM 652 C C . ILE B 1 15 ? 4.621 -25.906 -6.566 1 89.62 15 ILE B C 1
ATOM 654 O O . ILE B 1 15 ? 4.219 -25.125 -5.699 1 89.62 15 ILE B O 1
ATOM 658 N N . LYS B 1 16 ? 5.641 -25.641 -7.379 1 91.12 16 LYS B N 1
ATOM 659 C CA . LYS B 1 16 ? 6.422 -24.422 -7.223 1 91.12 16 LYS B CA 1
ATOM 660 C C . LYS B 1 16 ? 5.566 -23.188 -7.488 1 91.12 16 LYS B C 1
ATOM 662 O O . LYS B 1 16 ? 5.68 -22.188 -6.777 1 91.12 16 LYS B O 1
ATOM 667 N N . MET B 1 17 ? 4.746 -23.266 -8.469 1 89.31 17 MET B N 1
ATOM 668 C CA . MET B 1 17 ? 3.877 -22.156 -8.82 1 89.31 17 MET B CA 1
ATOM 669 C C . MET B 1 17 ? 2.83 -21.906 -7.738 1 89.31 17 MET B C 1
ATOM 671 O O . MET B 1 17 ? 2.508 -20.766 -7.418 1 89.31 17 MET B O 1
ATOM 675 N N . ASN B 1 18 ? 2.309 -22.984 -7.273 1 90.75 18 ASN B N 1
ATOM 676 C CA . ASN B 1 18 ? 1.389 -22.844 -6.148 1 90.75 18 ASN B CA 1
ATOM 677 C C . ASN B 1 18 ? 2.037 -22.109 -4.977 1 90.75 18 ASN B C 1
ATOM 679 O O . ASN B 1 18 ? 1.422 -21.234 -4.375 1 90.75 18 ASN B O 1
ATOM 683 N N . ASP B 1 19 ? 3.205 -22.438 -4.637 1 93.12 19 ASP B N 1
ATOM 684 C CA . ASP B 1 19 ? 3.943 -21.766 -3.568 1 93.12 19 ASP B CA 1
ATOM 685 C C . ASP B 1 19 ? 4.102 -20.281 -3.854 1 93.12 19 ASP B C 1
ATOM 687 O O . ASP B 1 19 ? 3.955 -19.453 -2.953 1 93.12 19 ASP B O 1
ATOM 691 N N . LYS B 1 20 ? 4.395 -19.938 -5.094 1 94.31 20 LYS B N 1
ATOM 692 C CA . LYS B 1 20 ? 4.562 -18.547 -5.496 1 94.31 20 LYS B CA 1
ATOM 693 C C . LYS B 1 20 ? 3.252 -17.781 -5.375 1 94.31 20 LYS B C 1
ATOM 695 O O . LYS B 1 20 ? 3.236 -16.641 -4.895 1 94.31 20 LYS B O 1
ATOM 700 N N . VAL B 1 21 ? 2.207 -18.391 -5.754 1 96.06 21 VAL B N 1
ATOM 701 C CA . VAL B 1 21 ? 0.887 -17.781 -5.648 1 96.06 21 VAL B CA 1
ATOM 702 C C . VAL B 1 21 ? 0.571 -17.484 -4.184 1 96.06 21 VAL B C 1
ATOM 704 O O . VAL B 1 21 ? 0.104 -16.391 -3.852 1 96.06 21 VAL B O 1
ATOM 707 N N . GLU B 1 22 ? 0.792 -18.453 -3.307 1 95.38 22 GLU B N 1
ATOM 708 C CA . GLU B 1 22 ? 0.53 -18.281 -1.881 1 95.38 22 GLU B CA 1
ATOM 709 C C . GLU B 1 22 ? 1.385 -17.156 -1.302 1 95.38 22 GLU B C 1
ATOM 711 O O . GLU B 1 22 ? 0.895 -16.328 -0.524 1 95.38 22 GLU B O 1
ATOM 716 N N . ALA B 1 23 ? 2.596 -17.016 -1.71 1 96.62 23 ALA B N 1
ATOM 717 C CA . ALA B 1 23 ? 3.504 -15.977 -1.234 1 96.62 23 ALA B CA 1
ATOM 718 C C . ALA B 1 23 ? 3.051 -14.602 -1.703 1 96.62 23 ALA B C 1
ATOM 720 O O . ALA B 1 23 ? 2.996 -13.656 -0.911 1 96.62 23 ALA B O 1
ATOM 721 N N . LEU B 1 24 ? 2.641 -14.516 -2.898 1 97.56 24 LEU B N 1
ATOM 722 C CA . LEU B 1 24 ? 2.207 -13.242 -3.463 1 97.56 24 LEU B CA 1
ATOM 723 C C . LEU B 1 24 ? 0.874 -12.805 -2.861 1 97.56 24 LEU B C 1
ATOM 725 O O . LEU B 1 24 ? 0.652 -11.617 -2.629 1 97.56 24 LEU B O 1
ATOM 729 N N . ALA B 1 25 ? 0.077 -13.805 -2.709 1 96.88 25 ALA B N 1
ATOM 730 C CA . ALA B 1 25 ? -1.195 -13.5 -2.061 1 96.88 25 ALA B CA 1
ATOM 731 C C . ALA B 1 25 ? -0.977 -12.961 -0.649 1 96.88 25 ALA B C 1
ATOM 733 O O . ALA B 1 25 ? -1.645 -12.008 -0.229 1 96.88 25 ALA B O 1
ATOM 734 N N . GLY B 1 26 ? -0.107 -13.562 0.066 1 97.88 26 GLY B N 1
ATOM 735 C CA . GLY B 1 26 ? 0.279 -13.047 1.369 1 97.88 26 GLY B CA 1
ATOM 736 C C . GLY B 1 26 ? 0.845 -11.641 1.311 1 97.88 26 GLY B C 1
ATOM 737 O O . GLY B 1 26 ? 0.497 -10.789 2.133 1 97.88 26 GLY B O 1
ATOM 738 N N . THR B 1 27 ? 1.679 -11.391 0.387 1 98.19 27 THR B N 1
ATOM 739 C CA . THR B 1 27 ? 2.252 -10.07 0.182 1 98.19 27 THR B CA 1
ATOM 740 C C . THR B 1 27 ? 1.157 -9.039 -0.099 1 98.19 27 THR B C 1
ATOM 742 O O . THR B 1 27 ? 1.137 -7.969 0.504 1 98.19 27 THR B O 1
ATOM 745 N N . ALA B 1 28 ? 0.291 -9.414 -1.019 1 97.88 28 ALA B N 1
ATOM 746 C CA . ALA B 1 28 ? -0.801 -8.516 -1.371 1 97.88 28 ALA B CA 1
ATOM 747 C C . ALA B 1 28 ? -1.641 -8.164 -0.146 1 97.88 28 ALA B C 1
ATOM 749 O O . ALA B 1 28 ? -2.027 -7.008 0.039 1 97.88 28 ALA B O 1
ATOM 750 N N . LYS B 1 29 ? -1.874 -9.086 0.676 1 98.25 29 LYS B N 1
ATOM 751 C CA . LYS B 1 29 ? -2.643 -8.859 1.897 1 98.25 29 LYS B CA 1
ATOM 752 C C . LYS B 1 29 ? -1.907 -7.918 2.844 1 98.25 29 LYS B C 1
ATOM 754 O O . LYS B 1 29 ? -2.504 -6.984 3.383 1 98.25 29 LYS B O 1
ATOM 759 N N . SER B 1 30 ? -0.681 -8.102 3.043 1 98.69 30 SER B N 1
ATOM 760 C CA . SER B 1 30 ? 0.129 -7.266 3.926 1 98.69 30 SER B CA 1
ATOM 761 C C . SER B 1 30 ? 0.224 -5.836 3.404 1 98.69 30 SER B C 1
ATOM 763 O O . SER B 1 30 ? 0.146 -4.879 4.18 1 98.69 30 SER B O 1
ATOM 765 N N . GLN B 1 31 ? 0.389 -5.738 2.139 1 98.69 31 GLN B N 1
ATOM 766 C CA . GLN B 1 31 ? 0.469 -4.41 1.535 1 98.69 31 GLN B CA 1
ATOM 767 C C . GLN B 1 31 ? -0.862 -3.674 1.646 1 98.69 31 GLN B C 1
ATOM 769 O O . GLN B 1 31 ? -0.89 -2.461 1.864 1 98.69 31 GLN B O 1
ATOM 774 N N . GLN B 1 32 ? -1.879 -4.406 1.503 1 98.69 32 GLN B N 1
ATOM 775 C CA . GLN B 1 32 ? -3.189 -3.793 1.688 1 98.69 32 GLN B CA 1
ATOM 776 C C . GLN B 1 32 ? -3.352 -3.262 3.109 1 98.69 32 GLN B C 1
ATOM 778 O O . GLN B 1 32 ? -3.896 -2.174 3.314 1 98.69 32 GLN B O 1
ATOM 783 N N . GLU B 1 33 ? -2.988 -3.941 4.117 1 98.81 33 GLU B N 1
ATOM 784 C CA . GLU B 1 33 ? -3.018 -3.482 5.5 1 98.81 33 GLU B CA 1
ATOM 785 C C . GLU B 1 33 ? -2.191 -2.213 5.68 1 98.81 33 GLU B C 1
ATOM 787 O O . GLU B 1 33 ? -2.615 -1.281 6.367 1 98.81 33 GLU B O 1
ATOM 792 N N . LYS B 1 34 ? -1.045 -2.16 5.07 1 98.88 34 LYS B N 1
ATOM 793 C CA . LYS B 1 34 ? -0.19 -0.979 5.125 1 98.88 34 LYS B CA 1
ATOM 794 C C . LYS B 1 34 ? -0.871 0.224 4.48 1 98.88 34 LYS B C 1
ATOM 796 O O . LYS B 1 34 ? -0.806 1.338 5.004 1 98.88 34 LYS B O 1
ATOM 801 N N . ILE B 1 35 ? -1.474 0.045 3.334 1 98.94 35 ILE B N 1
ATOM 802 C CA . ILE B 1 35 ? -2.211 1.099 2.646 1 98.94 35 ILE B CA 1
ATOM 803 C C . ILE B 1 35 ? -3.299 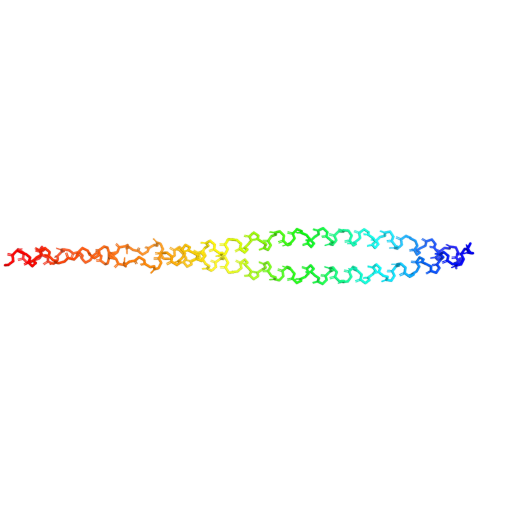1.65 3.566 1 98.94 35 ILE B C 1
ATOM 805 O O . ILE B 1 35 ? -3.463 2.867 3.684 1 98.94 35 ILE B O 1
ATOM 809 N N . GLU B 1 36 ? -4.02 0.759 4.199 1 98.88 36 GLU B N 1
ATOM 810 C CA . GLU B 1 36 ? -5.09 1.184 5.094 1 98.88 36 GLU B CA 1
ATOM 811 C C . GLU B 1 36 ? -4.543 1.989 6.27 1 98.88 36 GLU B C 1
ATOM 813 O O . GLU B 1 36 ? -5.102 3.025 6.633 1 98.88 36 GLU B O 1
ATOM 818 N N . ASN B 1 37 ? -3.512 1.563 6.863 1 98.88 37 ASN B N 1
ATOM 819 C CA . ASN B 1 37 ? -2.881 2.285 7.965 1 98.88 37 ASN B CA 1
ATOM 820 C C . ASN B 1 37 ? -2.408 3.67 7.531 1 98.88 37 ASN B C 1
ATOM 822 O O . ASN B 1 37 ? -2.666 4.66 8.211 1 98.88 37 ASN B O 1
ATOM 826 N N . LEU B 1 38 ? -1.803 3.75 6.391 1 98.88 38 LEU B N 1
ATOM 827 C CA . LEU B 1 38 ? -1.309 5.02 5.863 1 98.88 38 LEU B CA 1
ATOM 828 C C . LEU B 1 38 ? -2.465 5.961 5.547 1 98.88 38 LEU B C 1
ATOM 830 O O . LEU B 1 38 ? -2.379 7.164 5.805 1 98.88 38 LEU B O 1
ATOM 834 N N . THR B 1 39 ? -3.451 5.398 5.027 1 98.88 39 THR B N 1
ATOM 835 C CA . THR B 1 39 ? -4.637 6.199 4.738 1 98.88 39 THR B CA 1
ATOM 836 C C . THR B 1 39 ? -5.223 6.781 6.02 1 98.88 39 THR B C 1
ATOM 838 O O . THR B 1 39 ? -5.602 7.953 6.062 1 98.88 39 THR B O 1
ATOM 841 N N . GLY B 1 40 ? -5.324 5.98 7.055 1 98.88 40 GLY B N 1
ATOM 842 C CA . GLY B 1 40 ? -5.746 6.48 8.352 1 98.88 40 GLY B CA 1
ATOM 843 C C . GLY B 1 40 ? -4.871 7.605 8.875 1 98.88 40 GLY B C 1
ATOM 844 O O . GLY B 1 40 ? -5.375 8.602 9.398 1 98.88 40 GLY B O 1
ATOM 845 N N . ARG B 1 41 ? -3.631 7.488 8.742 1 98.94 41 ARG B N 1
ATOM 846 C CA . ARG B 1 41 ? -2.693 8.523 9.164 1 98.94 41 ARG B CA 1
ATOM 847 C C . ARG B 1 41 ? -2.902 9.812 8.375 1 98.94 41 ARG B C 1
ATOM 849 O O . ARG B 1 41 ? -2.891 10.906 8.938 1 98.94 41 ARG B O 1
ATOM 856 N N . VAL B 1 42 ? -3.09 9.695 7.121 1 98.88 42 VAL B N 1
ATOM 857 C CA . VAL B 1 42 ? -3.34 10.844 6.254 1 98.88 42 VAL B CA 1
ATOM 858 C C . VAL B 1 42 ? -4.582 11.594 6.73 1 98.88 42 VAL B C 1
ATOM 860 O O . VAL B 1 42 ? -4.551 12.812 6.918 1 98.88 42 VAL B O 1
ATOM 863 N N . ILE B 1 43 ? -5.566 10.922 6.992 1 98.94 43 ILE B N 1
ATOM 864 C CA . ILE B 1 43 ? -6.828 11.516 7.418 1 98.94 43 ILE B CA 1
ATOM 865 C C . ILE B 1 43 ? -6.633 12.242 8.742 1 98.94 43 ILE B C 1
ATOM 867 O O . ILE B 1 43 ? -7.09 13.375 8.914 1 98.94 43 ILE B O 1
ATOM 871 N N . ARG B 1 44 ? -5.984 11.695 9.641 1 98.75 44 ARG B N 1
ATOM 872 C CA . ARG B 1 44 ? -5.727 12.289 10.945 1 98.75 44 ARG B CA 1
ATOM 873 C C . ARG B 1 44 ? -4.863 13.539 10.82 1 98.75 44 ARG B C 1
ATOM 875 O O . ARG B 1 44 ? -5.141 14.555 11.461 1 98.75 44 ARG B O 1
ATOM 882 N N . LEU B 1 45 ? -3.93 13.422 9.969 1 98.75 45 LEU B N 1
ATOM 883 C CA . LEU B 1 45 ? -3.027 14.555 9.773 1 98.75 45 LEU B CA 1
ATOM 884 C C . LEU B 1 45 ? -3.734 15.695 9.055 1 98.75 45 LEU B C 1
ATOM 886 O O . LEU B 1 45 ? -3.525 16.859 9.383 1 98.75 45 LEU B O 1
ATOM 890 N N . GLU B 1 46 ? -4.469 15.352 8.148 1 98.44 46 GLU B N 1
ATOM 891 C CA . GLU B 1 46 ? -5.266 16.359 7.461 1 98.44 46 GLU B CA 1
ATOM 892 C C . GLU B 1 46 ? -6.207 17.078 8.43 1 98.44 46 GLU B C 1
ATOM 894 O O . GLU B 1 46 ? -6.293 18.297 8.422 1 98.44 46 GLU B O 1
ATOM 899 N N . THR B 1 47 ? -6.891 16.406 9.25 1 98.31 47 THR B N 1
ATOM 900 C CA . THR B 1 47 ? -7.785 16.969 10.25 1 98.31 47 THR B CA 1
ATOM 901 C C . THR B 1 47 ? -7.02 17.859 11.227 1 98.31 47 THR B C 1
ATOM 903 O O . THR B 1 47 ? -7.441 18.984 11.508 1 98.31 47 THR B O 1
ATOM 906 N N . ALA B 1 48 ? -5.945 17.375 11.695 1 97.44 48 ALA B N 1
ATOM 907 C CA . ALA B 1 48 ? -5.109 18.156 12.609 1 97.44 48 ALA B CA 1
ATOM 908 C C . ALA B 1 48 ? -4.621 19.438 11.961 1 97.44 48 ALA B C 1
ATOM 910 O O . ALA B 1 48 ? -4.602 20.5 12.594 1 97.44 48 ALA B O 1
ATOM 911 N N . LEU B 1 49 ? -4.246 19.328 10.758 1 97.06 49 LEU B N 1
ATOM 912 C CA . LEU B 1 49 ? -3.762 20.484 10.031 1 97.06 49 LEU B CA 1
ATOM 913 C C . LEU B 1 49 ? -4.887 21.5 9.812 1 97.06 49 LEU B C 1
ATOM 915 O O . LEU B 1 49 ? -4.688 22.703 9.977 1 97.06 49 LEU B O 1
ATOM 919 N N . GLU B 1 50 ? -5.969 21.016 9.438 1 96 50 GLU B N 1
ATOM 920 C CA . GLU B 1 50 ? -7.137 21.875 9.281 1 96 50 GLU B CA 1
ATOM 921 C C . GLU B 1 50 ? -7.449 22.625 10.578 1 96 50 GLU B C 1
ATOM 923 O O . GLU B 1 50 ? -7.688 23.828 10.562 1 96 50 GLU B O 1
ATOM 928 N N . ILE B 1 51 ? -7.441 22.016 11.68 1 93.31 51 ILE B N 1
ATOM 929 C CA . ILE B 1 51 ? -7.688 22.609 12.992 1 93.31 51 ILE B CA 1
ATOM 930 C C . ILE B 1 51 ? -6.605 23.641 13.305 1 93.31 51 ILE B C 1
ATOM 932 O O . ILE B 1 51 ? -6.906 24.766 13.719 1 93.31 51 ILE B O 1
ATOM 936 N N . ALA B 1 52 ? -5.418 23.344 13.023 1 89.25 52 ALA B N 1
ATOM 937 C CA . ALA B 1 52 ? -4.297 24.25 13.297 1 89.25 52 ALA B CA 1
ATOM 938 C C . ALA B 1 52 ? -4.398 25.531 12.469 1 89.25 52 ALA B C 1
ATOM 940 O O . ALA B 1 52 ? -4.062 26.609 12.945 1 89.25 52 ALA B O 1
ATOM 941 N N . LEU B 1 53 ? -4.855 25.391 11.312 1 89.38 53 LEU B N 1
ATOM 942 C CA . LEU B 1 53 ? -4.918 26.531 10.398 1 89.38 53 LEU B CA 1
ATOM 943 C C . LEU B 1 53 ? -6.172 27.359 10.648 1 89.38 53 LEU B C 1
ATOM 945 O O . LEU B 1 53 ? -6.254 28.516 10.211 1 89.38 53 LEU B O 1
ATOM 949 N N . SER B 1 54 ? -7.066 26.953 11.383 1 87.12 54 SER B N 1
ATOM 950 C CA . SER B 1 54 ? -8.312 27.656 11.672 1 87.12 54 SER B CA 1
ATOM 951 C C . SER B 1 54 ? -8.18 28.5 12.93 1 87.12 54 SER B C 1
ATOM 953 O O . SER B 1 54 ? -9.062 29.312 13.234 1 87.12 54 SER B O 1
ATOM 955 N N . ARG B 1 55 ? -7.254 28.406 13.75 1 74.5 55 ARG B N 1
ATOM 956 C CA . ARG B 1 55 ? -7.035 29.219 14.945 1 74.5 55 ARG B CA 1
ATOM 957 C C . ARG B 1 55 ? -6.535 30.609 14.586 1 74.5 55 ARG B C 1
ATOM 959 O O . ARG B 1 55 ? -5.629 30.75 13.766 1 74.5 55 ARG B O 1
ATOM 966 N N . PRO B 1 56 ? -7.289 31.766 14.992 1 62.5 56 PRO B N 1
ATOM 967 C CA . PRO B 1 56 ? -6.82 33.125 14.719 1 62.5 56 PRO B CA 1
ATOM 968 C C . PRO B 1 56 ? -5.383 33.375 15.188 1 62.5 56 PRO B C 1
ATOM 970 O O . PRO B 1 56 ? -4.961 32.812 16.203 1 62.5 56 PRO B O 1
ATOM 973 N N . VAL B 1 57 ? -4.52 33.594 14.242 1 54.72 57 VAL B N 1
ATOM 974 C CA . VAL B 1 57 ? -3.156 33.969 14.578 1 54.72 57 VAL B CA 1
ATOM 975 C C . VAL B 1 57 ? -3.18 35.188 15.492 1 54.72 57 VAL B C 1
ATOM 977 O O . VAL B 1 57 ? -3.834 36.188 15.188 1 54.72 57 VAL B O 1
ATOM 980 N N . THR B 1 58 ? -3.311 35.094 16.797 1 51.53 58 THR B N 1
ATOM 981 C CA . THR B 1 58 ? -3.242 36.25 17.703 1 51.53 58 THR B CA 1
ATOM 982 C C . THR B 1 58 ? -1.869 36.906 17.625 1 51.53 58 THR B C 1
ATOM 984 O O . THR B 1 58 ? -0.844 36.219 17.766 1 51.53 58 THR B O 1
ATOM 987 N N . THR B 1 59 ? -1.791 37.719 16.703 1 48.38 59 THR B N 1
ATOM 988 C CA . THR B 1 59 ? -0.594 38.562 16.688 1 48.38 59 THR B CA 1
ATOM 989 C C . THR B 1 59 ? -0.42 39.281 18.016 1 48.38 59 THR B C 1
ATOM 991 O O . THR B 1 59 ? -1.323 40 18.453 1 48.38 59 THR B O 1
ATOM 994 N N . ARG B 1 60 ? 0.282 38.719 18.891 1 51.59 60 ARG B N 1
ATOM 995 C CA . ARG B 1 60 ? 0.674 39.438 20.094 1 51.59 60 ARG B CA 1
ATOM 996 C C . ARG B 1 60 ? 1.156 40.844 19.75 1 51.59 60 ARG B C 1
ATOM 998 O O . ARG B 1 60 ? 2.238 41 19.188 1 51.59 60 ARG B O 1
ATOM 1005 N N . THR B 1 61 ? 0.429 41.656 19.172 1 46.84 61 THR B N 1
ATOM 1006 C CA . THR B 1 61 ? 0.796 43.094 19.125 1 46.84 61 THR B CA 1
ATOM 1007 C C . THR B 1 61 ? 1.255 43.562 20.5 1 46.84 61 THR B C 1
ATOM 1009 O O . THR B 1 61 ? 0.482 43.562 21.453 1 46.84 61 THR B O 1
ATOM 1012 N N . ASP B 1 62 ? 2.365 43.281 20.922 1 44.56 62 ASP B N 1
ATOM 1013 C CA . ASP B 1 62 ? 3.102 43.781 22.094 1 44.56 62 ASP B CA 1
ATOM 1014 C C . ASP B 1 62 ? 2.707 45.219 22.438 1 44.56 62 ASP B C 1
ATOM 1016 O O . ASP B 1 62 ? 2.709 46.094 21.562 1 44.56 62 ASP B O 1
ATOM 1020 N N . ALA B 1 63 ? 1.989 45.562 23.531 1 47.94 63 ALA B N 1
ATOM 1021 C CA . ALA B 1 63 ? 1.786 46.719 24.406 1 47.94 63 ALA B CA 1
ATOM 1022 C C . ALA B 1 63 ? 3.062 47.531 24.516 1 47.94 63 ALA B C 1
ATOM 1024 O O . ALA B 1 63 ? 3.146 48.438 25.344 1 47.94 63 ALA B O 1
ATOM 1025 N N . ALA B 1 64 ? 3.998 47.312 23.938 1 47.25 64 ALA B N 1
ATOM 1026 C CA . ALA B 1 64 ? 5.223 48.094 24.031 1 47.25 64 ALA B CA 1
ATOM 1027 C C . ALA B 1 64 ? 5.008 49.5 23.484 1 47.25 64 ALA B C 1
ATOM 1029 O O . ALA B 1 64 ? 5.875 50.375 23.609 1 47.25 64 ALA B O 1
ATOM 1030 N N . GLN B 1 65 ? 4.102 49.656 22.672 1 48.84 65 GLN B N 1
ATOM 1031 C CA . GLN B 1 65 ? 3.943 51.062 22.234 1 48.84 65 GLN B CA 1
ATOM 1032 C C . GLN B 1 65 ? 3.404 51.938 23.359 1 48.84 65 GLN B C 1
ATOM 1034 O O . GLN B 1 65 ? 3.383 53.156 23.234 1 48.84 65 GLN B O 1
ATOM 1039 N N . LEU B 1 66 ? 2.676 51.312 24.219 1 48.34 66 LEU B N 1
ATOM 1040 C CA . LEU B 1 66 ? 2.193 52.125 25.312 1 48.34 66 LEU B CA 1
ATOM 1041 C C . LEU B 1 66 ? 3.34 52.53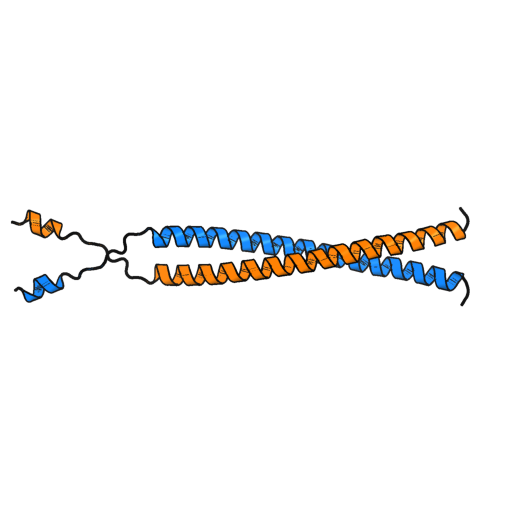1 26.234 1 48.34 66 LEU B C 1
ATOM 1043 O O . LEU B 1 66 ? 3.189 53.438 27.062 1 48.34 66 LEU B O 1
ATOM 1047 N N . GLU B 1 67 ? 4.332 51.688 26.344 1 50.53 67 GLU B N 1
ATOM 1048 C CA . GLU B 1 67 ? 5.418 52.094 27.234 1 50.53 67 GLU B CA 1
ATOM 1049 C C . GLU B 1 67 ? 6.223 53.25 26.641 1 50.53 67 GLU B C 1
ATOM 1051 O O . GLU B 1 67 ? 6.945 53.938 27.359 1 50.53 67 GLU B O 1
ATOM 1056 N N . LEU B 1 68 ? 6.387 53.312 25.422 1 55.88 68 LEU B N 1
ATOM 1057 C CA . LEU B 1 68 ? 7.207 54.406 24.922 1 55.88 68 LEU B CA 1
ATOM 1058 C C . LEU B 1 68 ? 6.5 55.75 25.094 1 55.88 68 LEU B C 1
ATOM 1060 O O . LEU B 1 68 ? 7.094 56.781 24.859 1 55.88 68 LEU B O 1
ATOM 1064 N N . LYS B 1 69 ? 5.199 55.656 25.188 1 52.38 69 LYS B N 1
ATOM 1065 C CA . LYS B 1 69 ? 4.586 56.969 25.266 1 52.38 69 LYS B CA 1
ATOM 1066 C C . LYS B 1 69 ? 4.516 57.469 26.703 1 52.38 69 LYS B C 1
ATOM 1068 O O . LYS B 1 69 ? 4.055 58.562 26.969 1 52.38 69 LYS B O 1
ATOM 1073 N N . ASP B 1 70 ? 4.859 56.75 27.891 1 40.53 70 ASP B N 1
ATOM 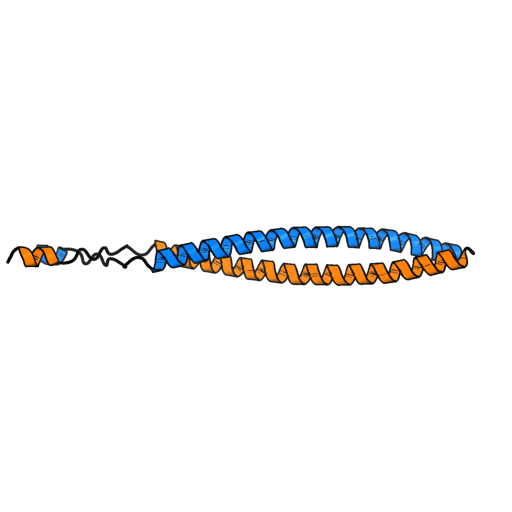1074 C CA . ASP B 1 70 ? 4.98 57.469 29.156 1 40.53 70 ASP B CA 1
ATOM 1075 C C . ASP B 1 70 ? 6.391 58 29.328 1 40.53 70 ASP B C 1
ATOM 1077 O O . ASP B 1 70 ? 7.375 57.344 28.984 1 40.53 70 ASP B O 1
#

pLDDT: mean 82.61, std 18.97, range [39.53, 98.94]